Protein AF-A0A3B9JC25-F1 (afdb_monomer_lite)

Secondary structure (DSSP, 8-state):
-EEEEETT-SSS-THHHHHHHHH---SS-EEEEETT--TTHHHHTHHHH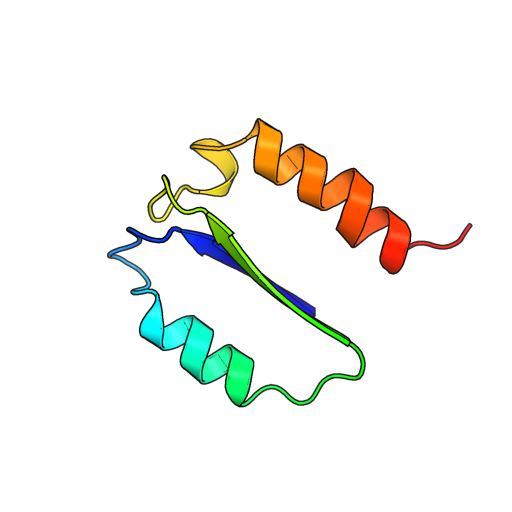HHHIIIIIIHHH---

Radius of gyration: 12.42 Å; chains: 1; bounding box: 27×22×35 Å

Sequence (64 aa):
VYIVLGRHDMNNPYQIPEEYFNLLEAPSKQLIVFENSGHGMIWEEAEKFHTLMINTVLAETYRP

pLDDT: mean 95.77, std 5.76, range [63.66, 98.5]

Foldseek 3Di:
DEAEFECAAPVQHPVNVVVVQVVDDDPDYDYHYQDVDYRPSCPVPVVVVVCCCPVPVCVVPDDD

Structure (mmCIF, N/CA/C/O backbone):
data_AF-A0A3B9JC25-F1
#
_entry.id   AF-A0A3B9JC25-F1
#
loop_
_atom_site.group_PDB
_atom_site.id
_atom_site.type_symbol
_atom_site.label_atom_id
_atom_site.label_alt_id
_atom_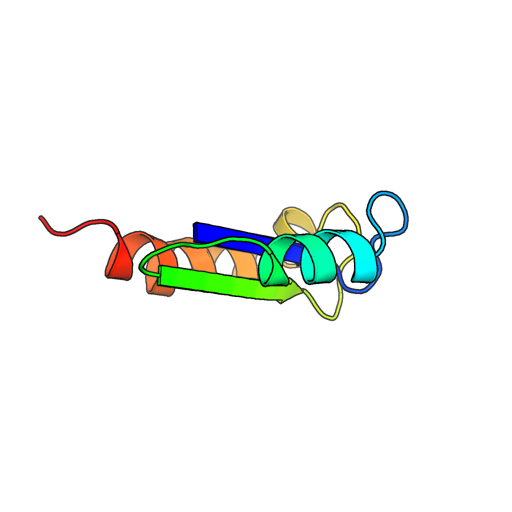site.label_comp_id
_atom_site.label_asym_id
_atom_site.label_entity_id
_atom_site.label_seq_id
_atom_site.pdbx_PDB_ins_code
_atom_site.Cartn_x
_atom_site.Cartn_y
_atom_site.Cartn_z
_atom_site.occupancy
_atom_site.B_iso_or_equiv
_atom_site.auth_seq_id
_atom_site.auth_comp_id
_atom_site.auth_asym_id
_atom_site.auth_atom_id
_atom_site.pdbx_PDB_model_num
ATOM 1 N N . VAL A 1 1 ? -8.225 -4.902 5.804 1.00 96.44 1 VAL A N 1
ATOM 2 C CA . VAL A 1 1 ? -7.069 -5.451 5.053 1.00 96.44 1 VAL A CA 1
ATOM 3 C C . VAL A 1 1 ? -6.557 -4.374 4.119 1.00 96.44 1 VAL A C 1
ATOM 5 O O . VAL A 1 1 ? -7.345 -3.859 3.342 1.00 96.44 1 VAL A O 1
ATOM 8 N N . TYR A 1 2 ? -5.278 -4.024 4.195 1.00 97.88 2 TYR A N 1
ATOM 9 C CA . TYR A 1 2 ? -4.664 -3.057 3.282 1.00 97.88 2 TYR A CA 1
ATOM 10 C C . TYR A 1 2 ? -3.641 -3.809 2.438 1.00 97.88 2 TYR A C 1
ATOM 12 O O . TYR A 1 2 ? -2.774 -4.478 2.998 1.00 97.88 2 TYR A O 1
ATOM 20 N N . ILE A 1 3 ? -3.762 -3.737 1.114 1.00 97.81 3 ILE A N 1
ATOM 21 C CA . ILE A 1 3 ? -2.738 -4.228 0.186 1.00 97.81 3 ILE A CA 1
ATOM 22 C C . ILE A 1 3 ? -2.063 -3.007 -0.423 1.00 97.81 3 ILE A C 1
ATOM 24 O O . ILE A 1 3 ? -2.736 -2.158 -0.999 1.00 97.81 3 ILE A O 1
ATOM 28 N N . VAL A 1 4 ? -0.742 -2.927 -0.284 1.00 97.81 4 VAL A N 1
ATOM 29 C CA . VAL A 1 4 ? 0.088 -1.854 -0.843 1.00 97.81 4 VAL A CA 1
ATOM 30 C C . VAL A 1 4 ? 0.973 -2.459 -1.922 1.00 97.81 4 VAL A C 1
ATOM 32 O O . VAL A 1 4 ? 1.534 -3.533 -1.712 1.00 97.81 4 VAL A O 1
ATOM 35 N N . LEU A 1 5 ? 1.091 -1.791 -3.067 1.00 97.44 5 LEU A N 1
ATOM 36 C CA . LEU A 1 5 ? 1.861 -2.270 -4.217 1.00 97.44 5 LEU A CA 1
ATOM 37 C C . LEU A 1 5 ? 2.413 -1.106 -5.043 1.00 97.44 5 LEU A C 1
ATOM 39 O O . LEU A 1 5 ? 1.833 -0.019 -5.036 1.00 97.44 5 LEU A O 1
ATOM 43 N N . GLY A 1 6 ? 3.496 -1.342 -5.783 1.00 97.62 6 GLY A N 1
ATOM 44 C CA . GLY A 1 6 ? 4.021 -0.404 -6.778 1.00 97.62 6 GLY A CA 1
ATOM 45 C C . GLY A 1 6 ? 3.414 -0.620 -8.165 1.00 97.62 6 GLY A C 1
ATOM 46 O O . GLY A 1 6 ? 3.259 -1.756 -8.614 1.00 97.62 6 GLY A O 1
ATOM 47 N N . ARG A 1 7 ? 3.089 0.468 -8.871 1.00 97.12 7 ARG A N 1
ATOM 48 C CA . ARG A 1 7 ? 2.557 0.451 -10.249 1.00 97.12 7 ARG A CA 1
ATOM 49 C C . ARG A 1 7 ? 3.486 -0.238 -11.246 1.00 97.12 7 ARG A C 1
ATOM 51 O O . ARG A 1 7 ? 3.007 -0.814 -12.224 1.00 97.12 7 ARG A O 1
ATOM 58 N N . HIS A 1 8 ? 4.791 -0.163 -10.998 1.00 96.75 8 HIS A N 1
ATOM 59 C CA . HIS A 1 8 ? 5.852 -0.645 -11.878 1.00 96.75 8 HIS A CA 1
ATOM 60 C C . HIS A 1 8 ? 6.566 -1.888 -11.328 1.00 96.75 8 HIS A C 1
ATOM 62 O O . HIS A 1 8 ? 7.665 -2.215 -11.774 1.00 96.75 8 HIS A O 1
ATOM 68 N N . ASP A 1 9 ? 5.979 -2.575 -10.344 1.00 97.19 9 ASP A N 1
ATOM 69 C CA . ASP A 1 9 ? 6.552 -3.803 -9.799 1.00 97.19 9 ASP A CA 1
ATOM 70 C C . ASP A 1 9 ? 6.545 -4.916 -10.862 1.00 97.19 9 ASP A C 1
ATOM 72 O O . ASP A 1 9 ? 5.493 -5.366 -11.309 1.00 97.19 9 ASP A O 1
ATOM 76 N N . MET A 1 10 ? 7.735 -5.351 -11.283 1.00 93.88 10 MET A N 1
ATOM 77 C CA . MET A 1 10 ? 7.907 -6.458 -12.229 1.00 93.88 10 MET A CA 1
ATOM 78 C C . MET A 1 10 ? 8.074 -7.819 -11.540 1.00 93.88 10 MET A C 1
ATOM 80 O O . MET A 1 10 ? 7.929 -8.847 -12.199 1.00 93.88 10 MET A O 1
ATOM 84 N N . ASN A 1 11 ? 8.368 -7.841 -10.236 1.00 94.06 11 ASN A N 1
ATOM 85 C CA . ASN A 1 11 ? 8.447 -9.069 -9.444 1.00 94.06 11 ASN A CA 1
ATOM 86 C C . ASN A 1 11 ? 7.045 -9.551 -9.060 1.00 94.06 11 ASN A C 1
ATOM 88 O O . ASN A 1 11 ? 6.785 -10.751 -9.031 1.00 94.06 11 ASN A O 1
ATOM 92 N N . ASN A 1 12 ? 6.147 -8.603 -8.785 1.00 90.50 12 ASN A N 1
ATOM 93 C CA . ASN A 1 12 ? 4.737 -8.837 -8.510 1.00 90.50 12 ASN A CA 1
ATOM 94 C C . ASN A 1 12 ? 3.865 -7.894 -9.366 1.00 90.50 12 ASN A C 1
ATOM 96 O O . ASN A 1 12 ? 3.383 -6.877 -8.858 1.00 90.50 12 ASN A O 1
ATOM 100 N N . PRO A 1 13 ? 3.678 -8.207 -10.666 1.00 92.00 13 PRO A N 1
ATOM 101 C CA . PRO A 1 13 ? 2.911 -7.381 -11.594 1.00 92.00 13 PRO A CA 1
ATOM 102 C C . PRO A 1 13 ? 1.528 -7.044 -11.055 1.00 92.00 13 PRO A C 1
ATOM 104 O O . PRO A 1 13 ? 0.802 -7.942 -10.637 1.00 92.00 13 PRO A O 1
ATOM 107 N N . TYR A 1 14 ? 1.162 -5.763 -11.117 1.00 89.81 14 TYR A N 1
ATOM 108 C CA . TYR A 1 14 ? -0.045 -5.183 -10.516 1.00 89.81 14 TYR A CA 1
ATOM 109 C C . TYR A 1 14 ? -1.331 -6.016 -10.624 1.00 89.81 14 TYR A C 1
ATOM 111 O O . TYR A 1 14 ? -2.112 -6.068 -9.675 1.00 89.81 14 TYR A O 1
ATOM 119 N N . GLN A 1 15 ? -1.561 -6.637 -11.776 1.00 94.06 15 GLN A N 1
ATOM 120 C CA . GLN A 1 15 ? -2.783 -7.376 -12.072 1.00 94.06 15 GLN A CA 1
ATOM 121 C C . GLN A 1 15 ? -3.003 -8.524 -11.077 1.00 94.06 15 GLN A C 1
ATOM 123 O O . GLN A 1 15 ? -4.122 -8.746 -10.635 1.00 94.06 15 GLN A O 1
ATOM 128 N N . ILE A 1 16 ? -1.935 -9.202 -10.647 1.00 96.19 16 ILE A N 1
ATOM 129 C CA . ILE A 1 16 ? -2.017 -10.362 -9.750 1.00 96.19 16 ILE A CA 1
ATOM 130 C C . ILE A 1 16 ? -2.549 -9.982 -8.350 1.00 96.19 16 ILE A C 1
ATOM 132 O O . ILE A 1 16 ? -3.537 -10.572 -7.904 1.00 96.19 16 ILE A O 1
ATOM 136 N N . PRO A 1 17 ? -1.960 -9.012 -7.616 1.00 95.94 17 PRO A N 1
ATOM 137 C CA . PRO A 1 17 ? -2.500 -8.577 -6.332 1.00 95.94 17 PRO A CA 1
ATOM 138 C C . PRO A 1 17 ? -3.857 -7.870 -6.452 1.00 95.94 17 PRO A C 1
ATOM 140 O O . PRO A 1 17 ? -4.637 -7.956 -5.507 1.00 95.94 17 PRO A O 1
ATOM 143 N N . GLU A 1 18 ? -4.171 -7.205 -7.571 1.00 96.50 18 GLU A N 1
ATOM 144 C CA . GLU A 1 18 ? -5.505 -6.627 -7.809 1.00 96.50 18 GLU A CA 1
ATOM 145 C C . GLU A 1 18 ? -6.574 -7.722 -7.955 1.00 96.50 18 GLU A C 1
ATOM 147 O O . GLU A 1 18 ? -7.609 -7.675 -7.286 1.00 96.50 18 GLU A O 1
ATOM 152 N N . GLU A 1 19 ? -6.311 -8.748 -8.766 1.00 97.62 19 GLU A N 1
ATOM 153 C CA . GLU A 1 19 ? -7.184 -9.916 -8.905 1.00 97.62 19 GLU A CA 1
ATOM 154 C C . GLU A 1 19 ? -7.389 -10.611 -7.555 1.00 97.62 19 GLU A C 1
ATOM 156 O O . GLU A 1 19 ? -8.526 -10.868 -7.153 1.00 97.62 19 GLU A O 1
ATOM 161 N N . TYR A 1 20 ? -6.309 -10.834 -6.801 1.00 97.19 20 TYR A N 1
ATOM 162 C CA . TYR A 1 20 ? -6.396 -11.399 -5.456 1.00 97.19 20 TYR A CA 1
ATOM 163 C C . TYR A 1 20 ? -7.211 -10.511 -4.507 1.00 97.19 20 TYR A C 1
ATOM 165 O O . TYR A 1 20 ? -8.082 -11.004 -3.788 1.00 97.19 20 TYR A O 1
ATOM 173 N N . PHE A 1 21 ? -6.988 -9.194 -4.526 1.00 98.19 21 PHE A N 1
ATOM 174 C CA . PHE A 1 21 ? -7.751 -8.244 -3.721 1.00 98.19 21 PHE A CA 1
ATOM 175 C C . PHE A 1 21 ? -9.250 -8.326 -4.011 1.00 98.19 21 PHE A C 1
ATOM 177 O O . PHE A 1 21 ? -10.058 -8.267 -3.080 1.00 98.19 21 PHE A O 1
ATOM 184 N N . ASN A 1 22 ? -9.635 -8.496 -5.276 1.00 97.81 22 ASN A N 1
ATOM 185 C CA . ASN A 1 22 ? -11.033 -8.622 -5.677 1.00 97.81 22 ASN A CA 1
ATOM 186 C C . ASN A 1 22 ? -11.689 -9.893 -5.120 1.00 97.81 22 ASN A C 1
ATOM 188 O O . ASN A 1 22 ? -12.851 -9.832 -4.722 1.00 97.81 22 ASN A O 1
ATOM 192 N N . LEU A 1 23 ? -10.935 -10.988 -4.990 1.00 98.25 23 LEU A N 1
ATOM 193 C CA . LEU A 1 23 ? -11.406 -12.248 -4.401 1.00 98.25 23 LEU A CA 1
ATOM 194 C C . LEU A 1 23 ? -11.524 -12.214 -2.868 1.00 98.25 23 LEU A C 1
ATOM 196 O O . LEU A 1 23 ? -12.255 -13.018 -2.296 1.00 98.25 23 LEU A O 1
ATOM 200 N N . LEU A 1 24 ? -10.812 -11.313 -2.184 1.00 97.88 24 LEU A N 1
ATOM 201 C CA . LEU A 1 24 ? -10.827 -11.258 -0.721 1.00 97.88 24 LEU A CA 1
ATOM 202 C C . LEU A 1 24 ? -12.186 -10.814 -0.166 1.00 97.88 24 LEU A C 1
ATOM 204 O O . LEU A 1 24 ? -12.624 -9.685 -0.394 1.00 97.88 24 LEU A O 1
ATOM 208 N N . GLU A 1 25 ? -12.797 -11.643 0.673 1.00 98.12 25 GLU A N 1
ATOM 209 C CA . GLU A 1 25 ? -13.917 -11.241 1.523 1.00 98.12 25 GLU A CA 1
ATOM 210 C C . GLU A 1 25 ? -13.384 -10.717 2.859 1.00 98.12 25 GLU A C 1
ATOM 212 O O . GLU A 1 25 ? -12.732 -11.430 3.621 1.00 98.12 25 GLU A O 1
ATOM 217 N N . ALA A 1 26 ? -13.633 -9.442 3.145 1.00 97.12 26 ALA A N 1
ATOM 218 C CA . ALA A 1 26 ? -13.244 -8.821 4.403 1.00 97.12 26 ALA A CA 1
ATOM 219 C C . ALA A 1 26 ? -14.231 -7.704 4.765 1.00 97.12 26 ALA A C 1
ATOM 221 O O . ALA A 1 26 ? -14.702 -7.004 3.868 1.00 97.12 26 ALA A O 1
ATOM 222 N N . PRO A 1 27 ? -14.500 -7.471 6.063 1.00 95.75 27 PRO A N 1
ATOM 223 C CA . PRO A 1 27 ? -15.416 -6.415 6.503 1.00 95.75 27 PRO A CA 1
ATOM 224 C C . PRO A 1 27 ? -14.927 -5.003 6.140 1.00 95.75 27 PRO A C 1
ATOM 226 O O . PRO A 1 27 ? -15.728 -4.085 6.011 1.00 95.75 27 PRO A O 1
ATOM 229 N N . SER A 1 28 ? -13.615 -4.826 5.963 1.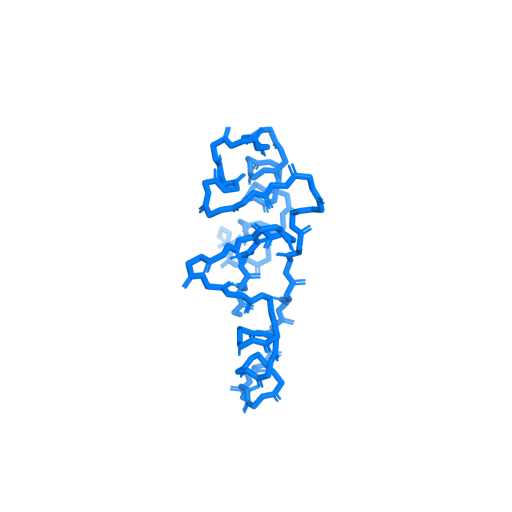00 96.12 28 SER A N 1
ATOM 230 C CA . SER A 1 28 ? -13.003 -3.626 5.392 1.00 96.12 28 SER A CA 1
ATOM 231 C C . SER A 1 28 ? -11.742 -4.022 4.627 1.00 96.12 28 SER A C 1
ATOM 233 O O . SER A 1 28 ? -10.888 -4.752 5.156 1.00 96.12 28 SER A O 1
ATOM 235 N N . LYS A 1 29 ? -11.612 -3.556 3.381 1.00 97.88 29 LYS A N 1
ATOM 236 C CA . LYS A 1 29 ? -10.420 -3.758 2.555 1.00 97.88 29 LYS A CA 1
ATOM 237 C C . LYS A 1 29 ? -10.118 -2.546 1.671 1.00 97.88 29 LYS A C 1
ATOM 239 O O . LYS A 1 29 ? -11.042 -1.911 1.174 1.00 97.88 29 LYS A O 1
ATOM 244 N N . GLN A 1 30 ? -8.835 -2.256 1.464 1.00 98.12 30 GLN A N 1
ATOM 245 C CA . GLN A 1 30 ? -8.348 -1.193 0.583 1.00 98.12 30 GLN A CA 1
ATOM 246 C C . GLN A 1 30 ? -7.125 -1.672 -0.215 1.00 98.12 30 GLN A C 1
ATOM 248 O O . GLN A 1 30 ? -6.246 -2.344 0.334 1.00 98.12 30 GLN A O 1
ATOM 253 N N . LEU A 1 31 ? -7.081 -1.319 -1.500 1.00 98.06 31 LEU A N 1
ATOM 254 C CA . LEU A 1 31 ? -5.943 -1.525 -2.394 1.00 98.06 31 LEU A CA 1
ATOM 255 C C . LEU A 1 31 ? -5.286 -0.165 -2.638 1.00 98.06 31 LEU A C 1
ATOM 257 O O . LEU A 1 31 ? -5.953 0.764 -3.088 1.00 98.06 31 LEU A O 1
ATOM 261 N N . ILE A 1 32 ? -4.000 -0.037 -2.320 1.00 98.19 32 ILE A N 1
ATOM 262 C CA . ILE A 1 32 ? -3.254 1.217 -2.408 1.00 98.19 32 ILE A CA 1
ATOM 263 C C . ILE A 1 32 ? -2.120 1.056 -3.411 1.00 98.19 32 ILE A C 1
ATOM 265 O O . ILE A 1 32 ? -1.200 0.261 -3.211 1.00 98.19 32 ILE A O 1
ATOM 269 N N . VAL A 1 33 ? -2.179 1.857 -4.473 1.00 97.62 33 VAL A N 1
ATOM 270 C CA . VAL A 1 33 ? -1.202 1.852 -5.560 1.00 97.62 33 VAL A CA 1
ATOM 271 C C . VAL A 1 33 ? -0.220 3.012 -5.398 1.00 97.62 33 VAL A C 1
ATOM 273 O O . VAL A 1 33 ? -0.573 4.189 -5.261 1.00 97.62 33 VAL A O 1
ATOM 276 N N . PHE A 1 34 ? 1.058 2.666 -5.405 1.00 98.00 34 PHE A N 1
ATOM 277 C CA . PHE A 1 34 ? 2.173 3.594 -5.430 1.00 98.00 34 PHE A CA 1
ATOM 278 C C . PHE A 1 34 ? 2.552 3.837 -6.890 1.00 98.00 34 PHE A C 1
ATOM 280 O O . PHE A 1 34 ? 3.288 3.059 -7.498 1.00 98.00 34 PHE A O 1
ATOM 287 N N . GLU A 1 35 ? 1.936 4.872 -7.473 1.00 97.50 35 GLU A N 1
ATOM 288 C CA . GLU A 1 35 ? 1.944 5.131 -8.919 1.00 97.50 35 GLU A CA 1
ATOM 289 C C . GLU A 1 35 ? 3.331 5.376 -9.511 1.00 97.50 35 GLU A C 1
ATOM 291 O O . GLU A 1 35 ? 3.508 5.167 -10.704 1.00 97.50 35 GLU A O 1
ATOM 296 N N . ASN A 1 36 ? 4.312 5.777 -8.696 1.00 97.44 36 ASN A N 1
ATOM 297 C CA . ASN A 1 36 ? 5.661 6.093 -9.164 1.00 97.44 36 ASN A CA 1
ATOM 298 C C . ASN A 1 36 ? 6.710 5.081 -8.681 1.00 97.44 36 ASN A C 1
ATOM 300 O O . ASN A 1 36 ? 7.900 5.369 -8.767 1.00 97.44 36 ASN A O 1
ATOM 304 N N . SER A 1 37 ? 6.282 3.919 -8.173 1.00 97.75 37 SER A N 1
ATOM 305 C CA . SER A 1 37 ? 7.171 2.942 -7.537 1.00 97.75 37 SER A CA 1
ATOM 306 C C . SER A 1 37 ? 7.129 1.549 -8.163 1.00 97.75 37 SER A C 1
ATOM 308 O O . SER A 1 37 ? 6.105 1.119 -8.707 1.00 97.75 37 SER A O 1
ATOM 310 N N . GLY A 1 38 ? 8.234 0.814 -8.011 1.00 96.69 38 GLY A N 1
ATOM 311 C CA . GLY A 1 38 ? 8.338 -0.618 -8.285 1.00 96.69 38 GLY A CA 1
ATOM 312 C C . GLY A 1 38 ? 8.134 -1.495 -7.043 1.00 96.69 38 GLY A C 1
ATOM 313 O O . GLY A 1 38 ? 7.316 -1.208 -6.171 1.00 96.69 38 GLY A O 1
ATOM 314 N N . HIS A 1 39 ? 8.894 -2.590 -6.957 1.00 96.88 39 HIS A N 1
ATOM 315 C CA . HIS A 1 39 ? 8.819 -3.546 -5.843 1.00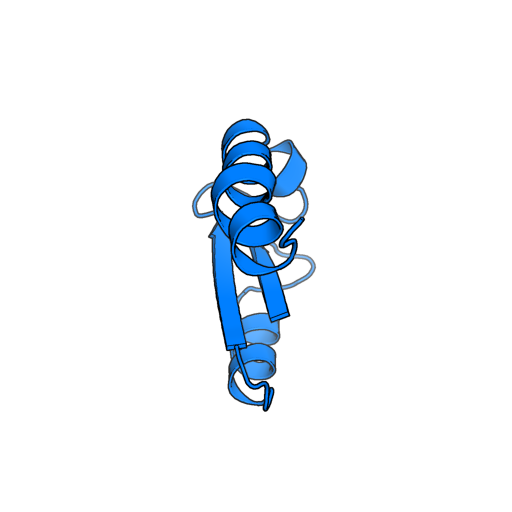 96.88 39 HIS A CA 1
ATOM 316 C C . HIS A 1 39 ? 9.201 -2.933 -4.485 1.00 96.88 39 HIS A C 1
ATOM 318 O O . HIS A 1 39 ? 8.773 -3.403 -3.433 1.00 96.88 39 HIS A O 1
ATOM 324 N N . GLY A 1 40 ? 10.019 -1.878 -4.496 1.00 96.94 40 GLY A N 1
ATOM 325 C CA . GLY A 1 40 ? 10.503 -1.189 -3.308 1.00 96.94 40 GLY A CA 1
ATOM 326 C C . GLY A 1 40 ? 9.617 -0.026 -2.872 1.00 96.94 40 GLY A C 1
ATOM 327 O O . GLY A 1 40 ? 10.126 0.876 -2.217 1.00 96.94 40 GLY A O 1
ATOM 328 N N . MET A 1 41 ? 8.324 -0.015 -3.208 1.00 97.31 41 MET A N 1
ATOM 329 C CA . MET A 1 41 ? 7.434 1.147 -3.062 1.00 97.31 41 MET A CA 1
ATOM 330 C C . MET A 1 41 ? 7.420 1.830 -1.692 1.00 97.31 41 MET A C 1
ATOM 332 O O . MET A 1 41 ? 7.319 3.052 -1.615 1.00 97.31 41 MET A O 1
ATOM 336 N N . ILE A 1 42 ? 7.572 1.070 -0.605 1.00 97.62 42 ILE A N 1
ATOM 337 C CA . ILE A 1 42 ? 7.630 1.634 0.754 1.00 97.62 42 ILE A CA 1
ATOM 338 C C . ILE A 1 42 ? 8.917 2.430 1.022 1.00 97.62 42 ILE A C 1
ATOM 340 O O . ILE A 1 42 ? 8.959 3.233 1.950 1.00 97.62 42 ILE A O 1
ATOM 344 N N . TRP A 1 43 ? 9.961 2.198 0.227 1.00 98.00 43 TRP A N 1
ATOM 345 C CA . TRP A 1 43 ? 11.240 2.903 0.273 1.00 98.00 43 TRP A CA 1
ATOM 346 C C . TRP A 1 43 ? 11.307 4.007 -0.785 1.00 98.00 43 TRP A C 1
ATOM 348 O O . TRP A 1 43 ? 11.805 5.091 -0.497 1.00 98.00 43 TRP A O 1
ATOM 358 N N . GLU A 1 44 ? 10.789 3.745 -1.989 1.00 98.19 44 GLU A N 1
ATOM 359 C CA . GLU A 1 44 ? 10.782 4.685 -3.119 1.00 98.19 44 GLU A CA 1
ATOM 360 C C . GLU A 1 44 ? 9.883 5.910 -2.850 1.00 98.19 44 GLU A C 1
ATOM 362 O O . GLU A 1 44 ? 10.307 7.040 -3.084 1.00 98.19 44 GLU A O 1
ATOM 367 N N . GLU A 1 45 ? 8.689 5.717 -2.272 1.00 98.12 45 GLU A N 1
ATOM 368 C CA . GLU A 1 45 ? 7.800 6.802 -1.815 1.00 98.12 45 GLU A CA 1
ATOM 369 C C . GLU A 1 45 ? 7.599 6.729 -0.284 1.00 98.12 45 GLU A C 1
ATOM 371 O O . GLU A 1 45 ? 6.476 6.649 0.225 1.00 98.12 45 GLU A O 1
ATOM 376 N N . ALA A 1 46 ? 8.698 6.751 0.479 1.00 98.31 46 ALA A N 1
ATOM 377 C CA . ALA A 1 46 ? 8.683 6.557 1.935 1.00 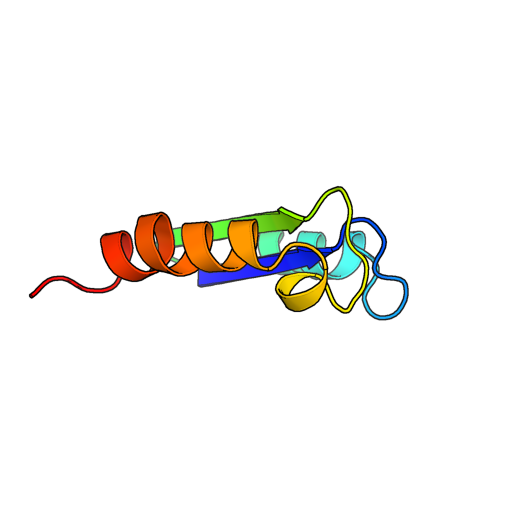98.31 46 ALA A CA 1
ATOM 378 C C . ALA A 1 46 ? 7.760 7.525 2.701 1.00 98.31 46 ALA A C 1
ATOM 380 O O . ALA A 1 46 ? 7.087 7.116 3.648 1.00 98.31 46 ALA A O 1
ATOM 381 N N . GLU A 1 47 ? 7.679 8.792 2.282 1.00 98.38 47 GLU A N 1
ATOM 382 C CA . GLU A 1 47 ? 6.770 9.774 2.891 1.00 98.38 47 GLU A CA 1
ATOM 383 C C . GLU A 1 47 ? 5.304 9.354 2.726 1.00 98.38 47 GLU A C 1
ATOM 385 O O . GLU A 1 47 ? 4.553 9.311 3.699 1.00 98.38 47 GLU A O 1
ATOM 390 N N . LYS A 1 48 ? 4.915 8.941 1.515 1.00 98.31 48 LYS A N 1
ATOM 391 C CA . LYS A 1 48 ? 3.562 8.459 1.219 1.00 98.31 48 LYS A CA 1
ATOM 392 C C . LYS A 1 48 ? 3.223 7.218 2.037 1.00 98.31 48 LYS A C 1
ATOM 394 O O . LYS A 1 48 ? 2.115 7.116 2.562 1.00 98.31 48 LYS A O 1
ATOM 399 N N . PHE A 1 49 ? 4.172 6.292 2.179 1.00 98.50 49 PHE A N 1
ATOM 400 C CA . PHE A 1 49 ? 3.984 5.115 3.025 1.00 98.50 49 PHE A CA 1
ATOM 401 C C . PHE A 1 49 ? 3.817 5.491 4.500 1.00 98.50 49 PHE A C 1
ATOM 403 O O . PHE A 1 49 ? 2.897 5.002 5.156 1.00 98.50 49 PHE A O 1
ATOM 410 N N . HIS A 1 50 ? 4.635 6.409 5.015 1.00 98.44 50 HIS A N 1
ATOM 411 C CA . HIS A 1 50 ? 4.501 6.898 6.383 1.00 98.44 50 HIS A CA 1
ATOM 412 C C . HIS A 1 50 ? 3.132 7.553 6.628 1.00 98.44 50 HIS A C 1
ATOM 414 O O . HIS A 1 50 ? 2.442 7.203 7.589 1.00 98.44 50 HIS A O 1
ATOM 420 N N . THR A 1 51 ? 2.696 8.444 5.731 1.00 98.38 51 THR A N 1
ATOM 421 C CA . THR A 1 51 ? 1.374 9.080 5.797 1.00 98.38 51 THR A CA 1
ATOM 422 C C . THR A 1 51 ? 0.246 8.050 5.774 1.00 98.38 51 THR A C 1
ATOM 424 O O . THR A 1 51 ? -0.662 8.145 6.597 1.00 98.38 51 THR A O 1
ATOM 427 N N . LEU A 1 52 ? 0.312 7.046 4.890 1.00 98.38 52 LEU A N 1
ATOM 428 C CA . LEU A 1 52 ? -0.668 5.957 4.830 1.00 98.38 52 LEU A CA 1
ATOM 429 C C . LEU A 1 52 ? -0.766 5.214 6.171 1.00 98.38 52 LEU A C 1
ATOM 431 O O . LEU A 1 52 ? -1.865 4.966 6.672 1.00 98.38 52 LEU A O 1
ATOM 435 N N . MET A 1 53 ? 0.375 4.875 6.775 1.00 97.94 53 MET A N 1
ATOM 436 C CA . MET A 1 53 ? 0.398 4.120 8.028 1.00 97.94 53 MET A CA 1
ATOM 437 C C . MET A 1 53 ? -0.196 4.904 9.202 1.00 97.94 53 MET A C 1
ATOM 439 O O . MET A 1 53 ? -0.948 4.331 9.986 1.00 97.94 53 MET A O 1
ATOM 443 N N . ILE A 1 54 ? 0.105 6.199 9.326 1.00 97.38 54 ILE A N 1
ATOM 444 C CA . ILE A 1 54 ? -0.367 7.017 10.454 1.00 97.38 54 ILE A CA 1
ATOM 445 C C . ILE A 1 54 ? -1.806 7.498 10.248 1.00 97.38 54 ILE A C 1
ATOM 447 O O . ILE A 1 54 ? -2.643 7.352 11.138 1.00 97.38 54 ILE A O 1
ATOM 451 N N . A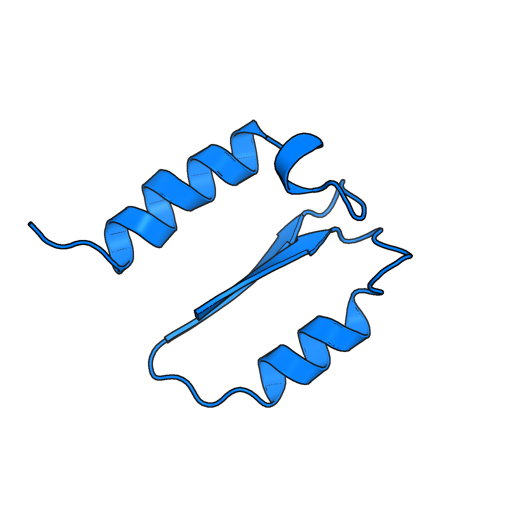SN A 1 55 ? -2.115 8.053 9.077 1.00 97.38 55 ASN A N 1
ATOM 452 C CA . ASN A 1 55 ? -3.375 8.767 8.867 1.00 97.38 55 ASN A CA 1
ATOM 453 C C . ASN A 1 55 ? -4.515 7.863 8.389 1.00 97.38 55 ASN A C 1
ATOM 455 O O . ASN A 1 55 ? -5.672 8.266 8.471 1.00 97.38 55 ASN A O 1
ATOM 459 N N . THR A 1 56 ? -4.206 6.660 7.902 1.00 96.50 56 THR A N 1
ATOM 460 C CA . THR A 1 56 ? -5.215 5.692 7.456 1.00 96.50 56 THR A CA 1
ATOM 461 C C . THR A 1 56 ? -5.169 4.450 8.328 1.00 96.50 56 THR A C 1
ATOM 463 O O . THR A 1 56 ? -6.103 4.205 9.084 1.00 96.50 56 THR A O 1
ATOM 466 N N . VAL A 1 57 ? -4.073 3.685 8.291 1.00 96.88 57 VAL A N 1
ATOM 467 C CA . VAL A 1 57 ? -4.039 2.368 8.948 1.00 96.88 57 VAL A CA 1
ATOM 468 C C . VAL A 1 57 ? -4.191 2.499 10.462 1.00 96.88 57 VAL A C 1
ATOM 470 O O . VAL A 1 57 ? -5.079 1.872 11.034 1.00 96.88 57 VAL A O 1
ATOM 473 N N . LEU A 1 58 ? -3.374 3.323 11.125 1.00 96.31 58 LEU A N 1
ATOM 474 C CA . LEU A 1 58 ? -3.446 3.507 12.577 1.00 96.31 58 LEU A CA 1
ATOM 475 C C . LEU A 1 58 ? -4.797 4.101 12.997 1.00 96.31 58 LEU A C 1
ATOM 477 O O . LEU A 1 58 ? -5.437 3.565 13.897 1.00 96.31 58 LEU A O 1
ATOM 481 N N . ALA A 1 59 ? -5.251 5.156 12.316 1.00 94.94 59 ALA A N 1
ATOM 482 C CA . ALA A 1 59 ? -6.515 5.828 12.616 1.00 94.94 59 ALA A CA 1
ATOM 483 C C . ALA A 1 59 ? -7.745 4.907 12.481 1.00 94.94 59 ALA A C 1
ATOM 485 O O . ALA A 1 59 ? -8.691 5.014 13.261 1.00 94.94 59 ALA A O 1
ATOM 486 N N . GLU A 1 60 ? -7.744 3.995 11.506 1.00 95.38 60 GLU A N 1
ATOM 487 C CA . GLU A 1 60 ? -8.867 3.086 11.254 1.00 95.38 60 GLU A CA 1
ATOM 488 C C . GLU A 1 60 ? -8.809 1.805 12.100 1.00 95.38 60 GLU A C 1
ATOM 490 O O . GLU A 1 60 ? -9.855 1.217 12.388 1.00 95.38 60 GLU A O 1
ATOM 495 N N . THR A 1 61 ? -7.612 1.356 12.498 1.00 94.25 61 THR A N 1
ATOM 496 C CA . THR A 1 61 ? -7.424 0.037 13.137 1.00 94.25 61 THR A CA 1
ATOM 497 C C . THR A 1 61 ? -7.093 0.088 14.622 1.00 94.25 61 THR A C 1
ATOM 499 O O . THR A 1 61 ? -7.310 -0.907 15.313 1.00 94.25 61 THR A O 1
ATOM 502 N N . TYR A 1 62 ? -6.619 1.222 15.136 1.00 88.62 62 TYR A N 1
ATOM 503 C CA . TYR A 1 62 ? -6.278 1.380 16.544 1.00 88.62 62 TYR A CA 1
ATOM 504 C C . TYR A 1 62 ? -7.162 2.449 17.189 1.00 88.62 62 TYR A C 1
ATOM 506 O O . TYR A 1 62 ? -7.032 3.642 16.920 1.00 88.62 62 TYR A O 1
ATOM 514 N N . ARG A 1 63 ? -8.074 2.011 18.061 1.00 68.00 63 ARG A N 1
ATOM 515 C CA . ARG A 1 63 ? -8.829 2.892 18.961 1.00 68.00 63 ARG A CA 1
ATOM 516 C C . ARG A 1 63 ? -8.220 2.753 20.363 1.00 68.00 63 ARG A C 1
ATOM 518 O O . ARG A 1 63 ? -8.006 1.608 20.762 1.00 68.00 63 ARG A O 1
ATOM 525 N N . PRO A 1 64 ? -7.895 3.857 21.058 1.00 63.66 64 PRO A N 1
ATOM 526 C CA . PRO A 1 64 ? -7.381 3.797 22.424 1.00 63.66 64 PRO A CA 1
ATOM 527 C C . PRO A 1 64 ? -8.381 3.164 23.397 1.00 63.66 64 PRO A C 1
ATOM 529 O O . PRO A 1 64 ? -9.605 3.227 23.124 1.00 63.66 64 PRO A O 1
#